Protein AF-A0A0K0E0H4-F1 (afdb_monomer)

Structure (mmCIF, N/CA/C/O backbone):
data_AF-A0A0K0E0H4-F1
#
_entry.id   AF-A0A0K0E0H4-F1
#
loop_
_atom_site.group_PDB
_atom_site.id
_atom_site.type_symbol
_atom_site.label_atom_id
_atom_site.label_alt_id
_atom_site.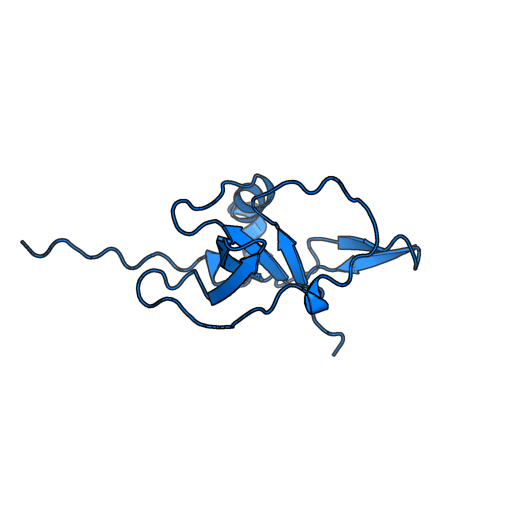label_comp_id
_atom_site.label_asym_id
_atom_site.label_entity_id
_atom_site.label_seq_id
_atom_site.pdbx_PDB_ins_code
_atom_site.Cartn_x
_atom_site.Cartn_y
_atom_site.Cartn_z
_atom_site.occupancy
_atom_site.B_iso_or_equiv
_atom_site.auth_seq_id
_atom_site.auth_comp_id
_atom_site.auth_asym_id
_atom_site.auth_atom_id
_atom_site.pdbx_PDB_model_num
ATOM 1 N N . MET A 1 1 ? -2.031 18.943 12.549 1.00 36.31 1 MET A N 1
ATOM 2 C CA . MET A 1 1 ? -2.284 17.655 11.877 1.00 36.31 1 MET A CA 1
ATOM 3 C C . MET A 1 1 ? -1.002 16.860 11.949 1.00 36.31 1 MET A C 1
ATOM 5 O O . MET A 1 1 ? -0.017 17.278 11.354 1.00 36.31 1 MET A O 1
ATOM 9 N N . THR A 1 2 ? -0.978 15.803 12.756 1.00 43.53 2 THR A N 1
ATOM 10 C CA . THR A 1 2 ? 0.102 14.811 12.737 1.00 43.53 2 THR A CA 1
ATOM 11 C C . THR A 1 2 ? 0.191 14.281 11.303 1.00 43.53 2 THR A C 1
ATOM 13 O O . THR A 1 2 ? -0.864 14.005 10.723 1.00 43.53 2 THR A O 1
ATOM 16 N N . PRO A 1 3 ? 1.378 14.233 10.674 1.00 51.69 3 PRO A N 1
ATOM 17 C CA . PRO A 1 3 ? 1.493 13.647 9.345 1.00 51.69 3 PRO A CA 1
ATOM 18 C C . PRO A 1 3 ? 0.907 12.228 9.390 1.00 51.69 3 PRO A C 1
ATOM 20 O O . PRO A 1 3 ? 1.115 11.540 10.388 1.00 51.69 3 PRO A O 1
ATOM 23 N N . PRO A 1 4 ? 0.133 11.806 8.378 1.00 56.19 4 PRO A N 1
ATOM 24 C CA . PRO A 1 4 ? -0.444 10.472 8.377 1.00 56.19 4 PRO A CA 1
ATOM 25 C C . PRO A 1 4 ? 0.678 9.439 8.496 1.00 56.19 4 PRO A C 1
ATOM 27 O O . PRO A 1 4 ? 1.655 9.496 7.745 1.00 56.19 4 PRO A O 1
ATOM 30 N N . ASP A 1 5 ? 0.542 8.512 9.442 1.00 78.12 5 ASP A N 1
ATOM 31 C CA . ASP A 1 5 ? 1.435 7.365 9.526 1.00 78.12 5 ASP A CA 1
ATOM 32 C C . ASP A 1 5 ? 1.092 6.428 8.372 1.00 78.12 5 ASP A C 1
ATOM 34 O O . ASP A 1 5 ? 0.075 5.725 8.366 1.00 78.12 5 ASP A O 1
ATOM 38 N N . VAL A 1 6 ? 1.924 6.515 7.337 1.00 86.88 6 VAL A N 1
ATOM 39 C CA . VAL A 1 6 ? 1.822 5.708 6.128 1.00 86.88 6 VAL A CA 1
ATOM 40 C C . VAL A 1 6 ? 2.654 4.449 6.316 1.00 86.88 6 VAL A C 1
ATOM 42 O O . VAL A 1 6 ? 3.862 4.514 6.553 1.00 86.88 6 VAL A O 1
ATOM 45 N N . TYR A 1 7 ? 2.015 3.295 6.173 1.00 89.50 7 TYR A N 1
ATOM 46 C CA . TYR A 1 7 ? 2.674 2.001 6.205 1.00 89.50 7 TYR A CA 1
ATOM 47 C C . TYR A 1 7 ? 2.972 1.509 4.789 1.00 89.50 7 TYR A C 1
ATOM 49 O O . TYR A 1 7 ? 2.113 1.548 3.911 1.00 89.50 7 TYR A O 1
ATOM 57 N N . HIS A 1 8 ? 4.193 1.036 4.549 1.00 90.25 8 HIS A N 1
ATOM 58 C CA . HIS A 1 8 ? 4.639 0.592 3.228 1.00 90.25 8 HIS A CA 1
ATOM 59 C C . HIS A 1 8 ? 4.836 -0.921 3.225 1.00 90.25 8 HIS A C 1
ATOM 61 O O . HIS A 1 8 ? 5.677 -1.445 3.952 1.00 90.25 8 HIS A O 1
ATOM 67 N N . VAL A 1 9 ? 4.091 -1.614 2.367 1.00 91.75 9 VAL A N 1
ATOM 68 C CA . VAL A 1 9 ? 4.193 -3.061 2.167 1.00 91.75 9 VAL A CA 1
ATOM 69 C C . VAL A 1 9 ? 4.942 -3.312 0.865 1.00 91.75 9 VAL A C 1
ATOM 71 O O . VAL A 1 9 ? 4.422 -3.041 -0.217 1.00 91.75 9 VAL A O 1
ATOM 74 N N . PHE A 1 10 ? 6.185 -3.783 0.966 1.00 90.75 10 PHE A N 1
ATOM 75 C CA . PHE A 1 10 ? 7.052 -4.039 -0.186 1.00 90.75 10 PHE A CA 1
ATOM 76 C C . PHE A 1 10 ? 6.927 -5.485 -0.694 1.00 90.75 10 PHE A C 1
ATOM 78 O O . PHE A 1 10 ? 6.761 -6.397 0.114 1.00 90.75 10 PHE A O 1
ATOM 85 N N . PRO A 1 11 ? 7.093 -5.736 -2.008 1.00 90.50 11 PRO A N 1
ATOM 86 C CA . PRO A 1 11 ? 6.973 -7.072 -2.597 1.00 90.50 11 PRO A CA 1
ATOM 87 C C . PRO A 1 11 ? 8.258 -7.907 -2.448 1.00 90.50 11 PRO A C 1
ATOM 89 O O . PRO A 1 11 ? 8.531 -8.803 -3.243 1.00 90.50 11 PRO A O 1
ATOM 92 N N . PHE A 1 12 ? 9.102 -7.576 -1.472 1.00 87.69 12 PHE A N 1
ATOM 93 C CA . PHE A 1 12 ? 10.379 -8.231 -1.223 1.00 87.69 12 PHE A CA 1
ATOM 94 C C . PHE A 1 12 ? 10.685 -8.250 0.269 1.00 87.69 12 PHE A C 1
ATOM 96 O O . PHE A 1 12 ? 10.279 -7.367 1.024 1.00 87.69 12 PHE A O 1
ATOM 103 N N . LYS A 1 13 ? 11.464 -9.249 0.679 1.00 87.06 13 LYS A N 1
ATOM 104 C CA . LYS A 1 13 ? 12.005 -9.337 2.030 1.00 87.06 13 LYS A CA 1
ATOM 105 C C . LYS A 1 13 ? 13.336 -8.592 2.101 1.00 87.06 13 LYS A C 1
ATOM 107 O O . LYS A 1 13 ? 14.158 -8.690 1.191 1.00 87.06 13 LYS A O 1
ATOM 112 N N . VAL A 1 14 ? 13.537 -7.859 3.187 1.00 83.75 14 VAL A N 1
ATOM 113 C CA . VAL A 1 14 ? 14.829 -7.283 3.565 1.00 83.75 14 VAL A CA 1
ATOM 114 C C . VAL A 1 14 ? 15.361 -8.028 4.783 1.00 83.75 14 VAL A C 1
ATOM 116 O O . VAL A 1 14 ? 14.592 -8.375 5.674 1.00 83.75 14 VAL A O 1
ATOM 119 N N . ASP A 1 15 ? 16.667 -8.286 4.807 1.00 86.25 15 ASP A N 1
ATOM 120 C CA . ASP A 1 15 ? 17.309 -9.011 5.914 1.00 86.25 15 ASP A CA 1
ATOM 121 C C . ASP A 1 15 ? 17.558 -8.118 7.137 1.00 86.25 15 ASP A C 1
ATOM 123 O O . ASP A 1 15 ? 17.732 -8.609 8.248 1.00 86.25 15 ASP A O 1
ATOM 127 N N . TYR A 1 16 ? 17.583 -6.800 6.935 1.00 85.31 16 TYR A N 1
ATOM 128 C CA . TYR A 1 16 ? 17.803 -5.827 7.997 1.00 85.31 16 TYR A CA 1
ATOM 129 C C . TYR A 1 16 ? 16.494 -5.493 8.721 1.00 85.31 16 TYR A C 1
ATOM 131 O O . TYR A 1 16 ? 15.544 -5.015 8.099 1.00 85.31 16 TYR A O 1
ATOM 139 N N . GLU A 1 17 ? 16.483 -5.681 10.041 1.00 83.38 17 GLU A N 1
ATOM 140 C CA . GLU A 1 17 ? 15.436 -5.202 10.943 1.00 83.38 17 GLU A CA 1
ATOM 141 C C . GLU A 1 17 ? 16.008 -4.082 11.821 1.00 83.38 17 GLU A C 1
ATOM 143 O O . GLU A 1 17 ? 16.900 -4.306 12.637 1.00 83.38 17 GLU A O 1
ATOM 148 N N . GLY A 1 18 ? 15.503 -2.862 11.652 1.00 80.81 18 GLY A N 1
ATOM 149 C CA . GLY A 1 18 ? 15.925 -1.714 12.445 1.00 80.81 18 GLY A CA 1
ATOM 150 C C . GLY A 1 18 ? 15.483 -0.386 11.834 1.00 80.81 18 GLY A C 1
ATOM 151 O O . GLY A 1 18 ? 14.873 -0.371 10.758 1.00 80.81 18 GLY A O 1
ATOM 152 N N . PRO A 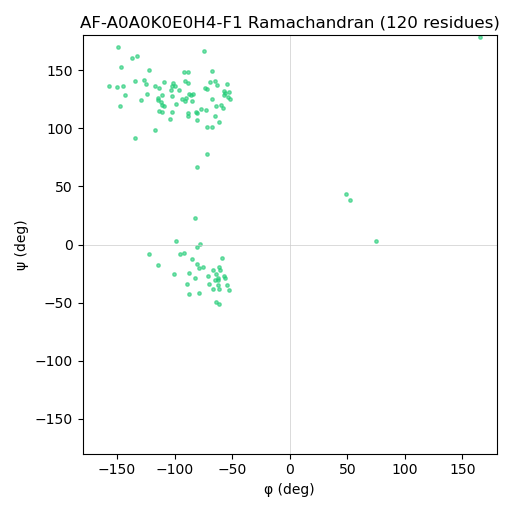1 19 ? 15.796 0.741 12.495 1.00 79.06 19 PRO A N 1
ATOM 153 C CA . PRO A 1 19 ? 15.551 2.064 11.944 1.00 79.06 19 PRO A CA 1
ATOM 154 C C . PRO A 1 19 ? 16.251 2.216 10.593 1.00 79.06 19 PRO A C 1
ATOM 156 O O . PRO A 1 19 ? 17.425 1.870 10.436 1.00 79.06 19 PRO A O 1
ATOM 159 N N . CYS A 1 20 ? 15.511 2.720 9.612 1.00 76.94 20 CYS A N 1
ATOM 160 C CA . CYS A 1 20 ? 16.000 2.997 8.272 1.00 76.94 20 CYS A CA 1
ATOM 161 C C . CYS A 1 20 ? 15.332 4.275 7.774 1.00 76.94 20 CYS A C 1
ATOM 163 O O . CYS A 1 20 ? 14.103 4.388 7.795 1.00 76.94 20 CYS A O 1
ATOM 165 N N . SER A 1 21 ? 16.134 5.224 7.292 1.00 75.38 21 SER A N 1
ATOM 166 C CA . SER A 1 21 ? 15.620 6.433 6.652 1.00 75.38 21 SER A CA 1
ATOM 167 C C . SER A 1 21 ? 15.235 6.132 5.206 1.00 75.38 21 SER A C 1
ATOM 169 O O . SER A 1 21 ? 15.858 6.582 4.252 1.00 75.38 21 SER A O 1
ATOM 171 N N . TRP A 1 22 ? 14.209 5.301 5.025 1.00 73.69 22 TRP A N 1
ATOM 172 C CA . TRP A 1 22 ? 13.765 4.863 3.702 1.00 73.69 22 TRP A CA 1
ATOM 173 C C . TRP A 1 22 ? 13.418 6.046 2.787 1.00 73.69 22 TRP A C 1
ATOM 175 O O . TRP A 1 22 ? 13.612 5.949 1.580 1.00 73.69 22 TRP A O 1
ATOM 185 N N . ARG A 1 23 ? 12.985 7.178 3.357 1.00 73.19 23 ARG A N 1
ATOM 186 C CA . ARG A 1 23 ? 12.692 8.426 2.634 1.00 73.19 23 ARG A CA 1
ATOM 187 C C . ARG A 1 23 ? 13.913 9.026 1.936 1.00 73.19 23 ARG A C 1
ATOM 189 O O . ARG A 1 23 ? 13.744 9.640 0.889 1.00 73.19 23 ARG A O 1
ATOM 196 N N . ASP A 1 24 ? 15.116 8.804 2.461 1.00 75.50 24 ASP A N 1
ATOM 197 C CA . ASP A 1 24 ? 16.351 9.302 1.843 1.00 75.50 24 ASP A CA 1
ATOM 198 C C . ASP A 1 24 ? 16.743 8.483 0.603 1.00 75.50 24 ASP A C 1
ATOM 200 O O . ASP A 1 24 ? 17.500 8.950 -0.245 1.00 75.50 24 ASP A O 1
ATOM 204 N N . PHE A 1 25 ? 16.213 7.262 0.477 1.00 72.56 25 PHE A N 1
ATOM 205 C CA . PHE A 1 25 ? 16.580 6.313 -0.578 1.00 72.56 25 PHE A CA 1
ATOM 206 C C . PHE A 1 25 ? 15.441 5.992 -1.552 1.00 72.56 25 PHE A C 1
ATOM 208 O O . PHE A 1 25 ? 15.692 5.470 -2.638 1.00 72.56 25 PHE A O 1
ATOM 215 N N . LEU A 1 26 ? 14.193 6.281 -1.181 1.00 82.38 26 LEU A N 1
ATOM 216 C CA . LEU A 1 26 ? 12.999 6.035 -1.984 1.00 82.38 26 LEU A CA 1
ATOM 217 C C . LEU A 1 26 ? 12.320 7.359 -2.310 1.00 82.38 26 LEU A C 1
ATOM 219 O O . LEU A 1 26 ? 11.533 7.891 -1.527 1.00 82.38 26 LEU A O 1
ATOM 223 N N . GLN A 1 27 ? 12.584 7.862 -3.512 1.00 87.44 27 GLN A N 1
ATOM 224 C CA . GLN A 1 27 ? 11.815 8.965 -4.066 1.00 87.44 27 GLN A CA 1
ATOM 225 C C . GLN A 1 27 ? 10.475 8.426 -4.575 1.00 87.44 27 GLN A C 1
ATOM 227 O O . GLN A 1 27 ? 10.436 7.579 -5.473 1.00 87.44 27 GLN A O 1
ATOM 232 N N . ILE A 1 28 ? 9.380 8.884 -3.973 1.00 90.50 28 ILE A N 1
ATOM 233 C CA . ILE A 1 28 ? 8.021 8.512 -4.371 1.00 90.50 28 ILE A CA 1
ATOM 234 C C . ILE A 1 28 ? 7.449 9.626 -5.244 1.00 90.50 28 ILE A C 1
ATOM 236 O O . ILE A 1 28 ? 7.333 10.768 -4.807 1.00 90.50 28 ILE A O 1
ATOM 240 N N . GLU A 1 29 ? 7.079 9.284 -6.473 1.00 92.44 29 GLU A N 1
ATOM 241 C CA . GLU A 1 29 ? 6.338 10.153 -7.384 1.00 92.44 29 GLU A CA 1
ATOM 242 C C . GLU A 1 29 ? 4.838 9.864 -7.251 1.00 92.44 29 GLU A C 1
ATOM 244 O O . GLU A 1 29 ? 4.397 8.721 -7.408 1.00 92.44 29 GLU A O 1
ATOM 249 N N . GLU A 1 30 ? 4.040 10.898 -6.983 1.00 92.00 30 GLU A N 1
ATOM 250 C CA . GLU A 1 30 ? 2.580 10.800 -6.978 1.00 92.00 30 GLU A CA 1
ATOM 251 C C . GLU A 1 30 ? 2.025 11.071 -8.375 1.00 92.00 30 GLU A C 1
ATOM 253 O O . GLU A 1 30 ? 2.067 12.189 -8.890 1.00 92.00 30 GLU A O 1
ATOM 258 N N . LYS A 1 31 ? 1.499 10.024 -9.008 1.00 92.12 31 LYS A N 1
ATOM 259 C CA . LYS A 1 31 ? 0.967 10.089 -10.366 1.00 92.12 31 LYS A CA 1
ATOM 260 C C . LYS A 1 31 ? -0.035 8.973 -10.579 1.00 92.12 31 LYS A C 1
ATOM 262 O O . LYS A 1 31 ? 0.214 7.827 -10.227 1.00 92.12 31 LYS A O 1
ATOM 267 N N . VAL A 1 32 ? -1.164 9.286 -11.204 1.00 91.38 32 VAL A N 1
ATOM 268 C CA . VAL A 1 32 ? -2.173 8.275 -11.545 1.00 91.38 32 VAL A CA 1
ATOM 269 C C . VAL A 1 32 ? -1.817 7.631 -12.885 1.00 91.38 32 VAL A C 1
ATOM 271 O O . VAL A 1 32 ? -1.585 8.336 -13.871 1.00 91.38 32 VAL A O 1
ATOM 274 N N . SER A 1 33 ? -1.766 6.297 -12.947 1.00 89.38 33 SER A N 1
ATOM 275 C CA . SER A 1 33 ? -1.581 5.601 -14.227 1.00 89.38 33 SER A CA 1
ATOM 276 C C . SER A 1 33 ? -2.772 5.829 -15.153 1.00 89.38 33 SER A C 1
ATOM 278 O O . SER A 1 33 ? -3.930 5.781 -14.740 1.00 89.38 33 SER A O 1
ATOM 280 N N . LYS A 1 34 ? -2.491 6.001 -16.447 1.00 86.06 34 LYS A N 1
ATOM 281 C CA . LYS A 1 34 ? -3.532 6.080 -17.482 1.00 86.06 34 LYS A CA 1
ATOM 282 C C . LYS A 1 34 ? -4.222 4.732 -17.716 1.00 86.06 34 LYS A C 1
ATOM 284 O O . LYS A 1 34 ? -5.411 4.708 -18.019 1.00 86.06 34 LYS A O 1
ATOM 289 N N . ASN A 1 35 ? -3.476 3.634 -17.582 1.00 85.12 35 ASN A N 1
ATOM 290 C CA . ASN A 1 35 ? -3.955 2.284 -17.894 1.00 85.12 35 ASN A CA 1
ATOM 291 C C . ASN A 1 35 ? -4.609 1.608 -16.683 1.00 85.12 35 ASN A C 1
ATOM 293 O O . ASN A 1 35 ? -5.560 0.846 -16.837 1.00 85.12 35 ASN A O 1
ATOM 297 N N . ASP A 1 36 ? -4.107 1.896 -15.483 1.00 88.38 36 ASP A N 1
ATOM 298 C CA . ASP A 1 36 ? -4.605 1.324 -14.235 1.00 88.38 36 ASP A CA 1
ATOM 299 C C . ASP A 1 36 ? -4.761 2.418 -13.163 1.00 88.38 36 ASP A C 1
ATOM 301 O O . ASP A 1 36 ? -3.816 2.706 -12.428 1.00 88.38 36 ASP A O 1
ATOM 305 N N . PRO A 1 37 ? -5.948 3.041 -13.057 1.00 90.31 37 PRO A N 1
ATOM 306 C CA . PRO A 1 37 ? -6.200 4.129 -12.112 1.00 90.31 37 PRO A CA 1
ATOM 307 C C . PRO A 1 37 ? -5.981 3.778 -10.633 1.00 90.31 37 PRO A C 1
ATOM 309 O O . PRO A 1 37 ? -5.979 4.692 -9.805 1.00 90.31 37 PRO A O 1
ATOM 312 N N . SER A 1 38 ? -5.819 2.492 -10.293 1.00 91.38 38 SER A N 1
ATOM 313 C CA . SER A 1 38 ? -5.445 2.075 -8.939 1.00 91.38 38 SER A CA 1
ATOM 314 C C . SER A 1 38 ? -4.006 2.422 -8.578 1.00 91.38 38 SER A C 1
ATOM 316 O O . SER A 1 38 ? -3.698 2.663 -7.411 1.00 91.38 38 SER A O 1
ATOM 318 N N . ILE A 1 39 ? -3.128 2.511 -9.577 1.00 92.50 39 ILE A N 1
ATOM 319 C CA . ILE A 1 39 ? -1.736 2.900 -9.390 1.00 92.50 39 ILE A CA 1
ATOM 320 C C . ILE A 1 39 ? -1.677 4.419 -9.287 1.00 92.50 39 ILE A C 1
ATOM 322 O O . ILE A 1 39 ? -1.939 5.133 -10.261 1.00 92.50 39 ILE A O 1
ATOM 326 N N . THR A 1 40 ? -1.312 4.906 -8.104 1.00 93.69 40 THR A N 1
ATOM 327 C CA . THR A 1 40 ? -1.239 6.345 -7.798 1.00 93.69 40 THR A CA 1
ATOM 328 C C . THR A 1 40 ? 0.138 6.799 -7.334 1.00 93.69 40 THR A C 1
ATOM 330 O O . THR A 1 40 ? 0.377 8.000 -7.204 1.00 93.69 40 THR A O 1
ATOM 333 N N . LYS A 1 41 ? 1.049 5.854 -7.092 1.00 94.56 41 LYS A N 1
ATOM 334 C CA . LYS A 1 41 ? 2.406 6.116 -6.620 1.00 94.56 41 LYS A CA 1
ATOM 335 C C . LYS A 1 41 ? 3.408 5.288 -7.418 1.00 94.56 41 LYS A C 1
ATOM 337 O O . LYS A 1 41 ? 3.153 4.121 -7.713 1.00 94.56 41 LYS A O 1
ATOM 342 N N . TYR A 1 42 ? 4.550 5.882 -7.732 1.00 94.25 42 TYR A N 1
ATOM 343 C CA . TYR A 1 42 ? 5.673 5.220 -8.387 1.00 94.25 42 TYR A CA 1
ATOM 344 C C . TYR A 1 42 ? 6.928 5.433 -7.562 1.00 94.25 42 TYR A C 1
ATOM 346 O O . TYR A 1 42 ? 7.149 6.508 -7.012 1.00 94.25 42 TYR A O 1
ATOM 354 N N . THR A 1 43 ? 7.769 4.415 -7.483 1.00 93.06 43 THR A N 1
ATOM 355 C CA . THR A 1 43 ? 9.120 4.573 -6.949 1.00 93.06 43 THR A CA 1
ATOM 356 C C . THR A 1 43 ? 10.060 3.586 -7.625 1.00 93.06 43 THR A C 1
ATOM 358 O O . THR A 1 43 ? 9.627 2.706 -8.369 1.00 93.06 43 THR A O 1
ATOM 361 N N . THR A 1 44 ? 11.358 3.745 -7.396 1.00 90.75 44 THR A N 1
ATOM 362 C CA . THR A 1 44 ? 12.376 2.811 -7.872 1.00 90.75 44 THR A CA 1
ATOM 363 C C . THR A 1 44 ? 13.188 2.328 -6.686 1.00 90.75 44 THR A C 1
ATOM 365 O O . THR A 1 44 ? 13.703 3.130 -5.914 1.00 90.75 44 THR A O 1
ATOM 368 N N . PHE A 1 45 ? 13.342 1.012 -6.563 1.00 87.31 45 PHE A N 1
ATOM 369 C CA . PHE A 1 45 ? 14.197 0.403 -5.551 1.00 87.31 45 PHE A CA 1
ATOM 370 C C . PHE A 1 45 ? 15.134 -0.603 -6.208 1.00 87.31 45 PHE A C 1
ATOM 372 O O . PHE A 1 45 ? 14.686 -1.513 -6.904 1.00 87.31 45 PHE A O 1
ATOM 379 N N . ARG A 1 46 ? 16.449 -0.430 -6.008 1.00 85.69 46 ARG A N 1
ATOM 380 C CA . ARG A 1 46 ? 17.497 -1.286 -6.603 1.00 85.69 46 ARG A CA 1
ATOM 381 C C . ARG A 1 46 ? 17.316 -1.503 -8.118 1.00 85.69 46 ARG A C 1
ATOM 383 O O . ARG A 1 46 ? 17.421 -2.621 -8.611 1.00 85.69 46 ARG A O 1
ATOM 390 N N . GLY A 1 47 ? 16.997 -0.429 -8.845 1.00 87.12 47 GLY A N 1
ATOM 391 C CA . GLY A 1 47 ? 16.808 -0.449 -10.302 1.00 87.12 47 GLY A CA 1
ATOM 392 C C . GLY A 1 47 ? 15.494 -1.072 -10.789 1.00 87.12 47 GLY A C 1
ATOM 393 O O . GLY A 1 47 ? 15.286 -1.155 -11.995 1.00 87.12 47 GLY A O 1
ATOM 394 N N . LYS A 1 48 ? 14.598 -1.494 -9.887 1.00 89.31 48 LYS A N 1
ATOM 395 C CA . LYS A 1 48 ? 13.268 -2.007 -10.238 1.00 89.31 48 LYS A CA 1
ATOM 396 C C . LYS A 1 48 ? 12.196 -0.961 -9.962 1.00 89.31 48 LYS A C 1
ATOM 398 O O . LYS A 1 48 ? 12.166 -0.381 -8.876 1.00 89.31 48 LYS A O 1
ATOM 403 N N . ILE A 1 49 ? 11.307 -0.763 -10.931 1.00 91.56 49 ILE A N 1
ATOM 404 C CA . ILE A 1 49 ? 10.126 0.089 -10.776 1.00 91.56 49 ILE A CA 1
ATOM 405 C C . ILE A 1 49 ? 9.127 -0.618 -9.860 1.00 91.56 49 ILE A C 1
ATOM 407 O O . ILE A 1 49 ? 8.841 -1.805 -10.036 1.00 91.56 49 ILE A O 1
ATOM 411 N N . LEU A 1 50 ? 8.591 0.132 -8.903 1.00 93.31 50 LEU A N 1
ATOM 412 C CA . LEU A 1 50 ? 7.522 -0.289 -8.014 1.00 93.31 50 LEU A CA 1
ATOM 413 C C . LEU A 1 50 ? 6.287 0.579 -8.241 1.00 93.31 50 LEU A C 1
ATOM 415 O O . LEU A 1 50 ? 6.370 1.805 -8.350 1.00 93.31 50 LEU A O 1
ATOM 419 N N . LEU A 1 51 ? 5.139 -0.085 -8.280 1.00 94.25 51 LEU A N 1
ATOM 420 C CA . LEU A 1 51 ? 3.822 0.496 -8.491 1.00 94.25 51 LEU A CA 1
ATOM 421 C C . LEU A 1 51 ? 3.038 0.422 -7.184 1.00 94.25 51 LEU A C 1
ATOM 423 O O . LEU A 1 51 ? 2.821 -0.669 -6.652 1.00 94.25 51 LEU A O 1
ATOM 427 N N . GLY A 1 52 ? 2.648 1.580 -6.662 1.00 94.56 52 GLY A N 1
ATOM 428 C CA . GLY A 1 52 ? 1.997 1.723 -5.367 1.00 94.56 52 GLY A CA 1
ATOM 429 C C . GLY A 1 52 ? 0.491 1.924 -5.493 1.00 94.56 52 GLY A C 1
ATOM 430 O O . GLY A 1 52 ? 0.025 2.835 -6.190 1.00 94.56 52 GLY A O 1
ATOM 431 N N . ARG A 1 53 ? -0.258 1.095 -4.761 1.00 94.38 53 ARG A N 1
ATOM 432 C CA . ARG A 1 53 ? -1.704 1.216 -4.551 1.00 94.38 53 ARG A CA 1
ATOM 433 C C . ARG A 1 53 ? -1.965 1.576 -3.096 1.00 94.38 53 ARG A C 1
ATOM 435 O O . ARG A 1 53 ? -1.543 0.875 -2.183 1.00 94.38 53 ARG A O 1
ATOM 442 N N . SER A 1 54 ? -2.642 2.693 -2.897 1.00 94.44 54 SER A N 1
ATOM 443 C CA . SER A 1 54 ? -3.028 3.232 -1.595 1.00 94.44 54 SER A CA 1
ATOM 444 C C . SER A 1 54 ? -4.372 2.665 -1.134 1.00 94.44 54 SER A C 1
ATOM 446 O O . SER A 1 54 ? -5.351 2.713 -1.893 1.00 94.44 54 SER A O 1
ATOM 448 N N . LEU A 1 55 ? -4.392 2.171 0.104 1.00 93.62 55 LEU A N 1
ATOM 449 C CA . LEU A 1 55 ? -5.557 1.834 0.917 1.00 93.62 55 LEU A CA 1
ATOM 450 C C . LEU A 1 55 ? -5.589 2.807 2.099 1.00 93.62 55 LEU A C 1
ATOM 452 O O . LEU A 1 55 ? -4.677 2.811 2.921 1.00 93.62 55 LEU A O 1
ATOM 456 N N . LYS A 1 56 ? -6.614 3.650 2.167 1.00 93.00 56 LYS A N 1
ATOM 457 C CA . LYS A 1 56 ? -6.811 4.629 3.236 1.00 93.00 56 LYS A CA 1
ATOM 458 C C . LYS A 1 56 ? -7.845 4.110 4.222 1.00 93.00 56 LYS A C 1
ATOM 460 O O . LYS A 1 56 ? -8.859 3.545 3.813 1.00 93.00 56 LYS A O 1
ATOM 465 N N . LEU A 1 57 ? -7.576 4.318 5.502 1.00 90.94 57 LEU A N 1
ATOM 466 C CA . LEU A 1 57 ? -8.449 3.912 6.594 1.00 90.94 57 LEU A CA 1
ATOM 467 C C . LEU A 1 57 ? -9.258 5.121 7.081 1.00 90.94 57 LEU A C 1
ATOM 469 O O . LEU A 1 57 ? -8.727 6.227 7.184 1.00 90.94 57 LEU A O 1
ATOM 473 N N . THR A 1 58 ? -10.552 4.921 7.326 1.00 85.88 58 THR A N 1
ATOM 474 C CA . THR A 1 58 ? -11.475 5.951 7.847 1.00 85.88 58 THR A CA 1
ATOM 475 C C . THR A 1 58 ? -11.490 6.002 9.369 1.00 85.88 58 THR A C 1
ATOM 477 O O . THR A 1 58 ? -11.791 7.045 9.946 1.00 85.88 58 THR A O 1
ATOM 480 N N . GLU A 1 59 ? -11.137 4.891 10.010 1.00 78.81 59 GLU A N 1
ATOM 481 C CA . GLU A 1 59 ? -11.065 4.732 11.458 1.00 78.81 59 GLU A CA 1
ATOM 482 C C . GLU A 1 59 ? -9.745 4.062 11.859 1.00 78.81 59 GLU A C 1
ATOM 484 O O . G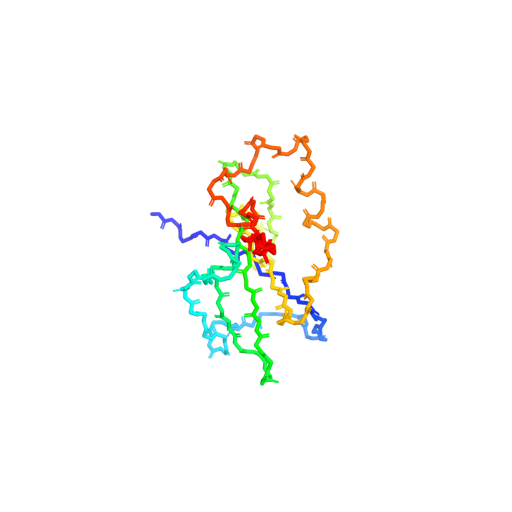LU A 1 59 ? -9.072 3.420 11.045 1.00 78.81 59 GLU A O 1
ATOM 489 N N . GLU A 1 60 ? -9.377 4.190 13.134 1.00 80.50 60 GLU A N 1
ATOM 490 C CA . GLU A 1 60 ? -8.166 3.591 13.700 1.00 80.50 60 GLU A CA 1
ATOM 491 C C . GLU A 1 60 ? -8.314 2.061 13.836 1.00 80.50 60 GLU A C 1
ATOM 493 O O . GLU A 1 60 ? -8.579 1.528 14.913 1.00 80.50 60 GLU A O 1
ATOM 498 N N . LEU A 1 61 ? -8.163 1.341 12.722 1.00 81.44 61 LEU A N 1
ATOM 499 C CA . LEU A 1 61 ? -8.260 -0.123 12.677 1.00 81.44 61 LEU A CA 1
ATOM 500 C C . LEU A 1 61 ? -6.919 -0.807 12.979 1.00 81.44 61 LEU A C 1
ATOM 502 O O . LEU A 1 61 ? -6.864 -1.816 13.684 1.00 81.44 61 LEU A O 1
ATOM 506 N N . ILE A 1 62 ? -5.829 -0.279 12.418 1.00 84.56 62 ILE A N 1
ATOM 507 C CA . ILE A 1 62 ? -4.493 -0.879 12.495 1.00 84.56 62 ILE A CA 1
ATOM 508 C C . ILE A 1 62 ? -3.583 0.025 13.313 1.00 84.56 62 ILE A C 1
ATOM 510 O O . ILE A 1 62 ? -3.527 1.229 13.087 1.00 84.56 62 ILE A O 1
ATOM 514 N N . PHE A 1 63 ? -2.818 -0.580 14.221 1.00 84.69 63 PHE A N 1
ATOM 515 C CA . PHE A 1 63 ? -1.837 0.116 15.044 1.00 84.69 63 PHE A CA 1
ATOM 516 C C . PHE A 1 63 ? -0.461 -0.522 14.887 1.00 84.69 63 PHE A C 1
ATOM 518 O O . PHE A 1 63 ? -0.327 -1.746 14.929 1.00 84.69 63 PHE A O 1
ATOM 525 N N . ILE A 1 64 ? 0.572 0.307 14.782 1.00 81.50 64 ILE A N 1
ATOM 526 C CA . ILE A 1 64 ? 1.968 -0.128 14.830 1.00 81.50 64 ILE A CA 1
ATOM 527 C C . ILE A 1 64 ? 2.518 0.196 16.212 1.00 81.50 64 ILE A C 1
ATOM 529 O O . ILE A 1 64 ? 2.285 1.276 16.757 1.00 81.50 64 ILE A O 1
ATOM 533 N N . ASN A 1 65 ? 3.249 -0.753 16.791 1.00 78.94 65 ASN A N 1
ATOM 534 C CA . ASN A 1 65 ? 3.958 -0.516 18.037 1.00 78.94 65 ASN A CA 1
ATOM 535 C C . ASN A 1 65 ? 5.279 0.206 17.749 1.00 78.94 65 ASN A C 1
ATOM 537 O O . ASN A 1 65 ? 6.179 -0.372 17.134 1.00 78.94 65 ASN A O 1
ATOM 541 N N . ASN A 1 66 ? 5.404 1.448 18.208 1.00 74.38 66 ASN A N 1
ATOM 542 C CA . ASN A 1 66 ? 6.671 2.157 18.179 1.00 74.38 66 ASN A CA 1
ATOM 543 C C . ASN A 1 66 ? 7.525 1.693 19.369 1.00 74.38 66 ASN A C 1
ATOM 545 O O . ASN A 1 66 ? 7.252 2.038 20.519 1.00 74.38 66 ASN A O 1
ATOM 549 N N . LYS A 1 67 ? 8.567 0.901 19.082 1.00 72.75 67 LYS A N 1
ATOM 550 C CA . LYS A 1 67 ? 9.477 0.352 20.101 1.00 72.75 67 LYS A CA 1
ATOM 551 C C . LYS A 1 67 ? 10.263 1.443 20.849 1.00 72.75 67 LYS A C 1
ATOM 553 O O . LYS A 1 67 ? 10.658 1.201 21.982 1.00 72.75 67 LYS A O 1
ATOM 558 N N . GLU A 1 68 ? 10.484 2.613 20.247 1.00 73.19 68 GLU A N 1
ATOM 559 C CA . GLU A 1 68 ? 11.269 3.701 20.853 1.00 73.19 68 GLU A CA 1
ATOM 560 C C . GLU A 1 68 ? 10.455 4.492 21.882 1.00 73.19 68 GLU A C 1
ATOM 562 O O . GLU A 1 68 ? 10.951 4.806 22.961 1.00 73.19 68 GLU A O 1
ATOM 567 N N . SER A 1 69 ? 9.190 4.783 21.574 1.00 73.44 69 SER A N 1
ATOM 568 C CA . SER A 1 69 ? 8.288 5.528 22.462 1.00 73.44 69 SER A CA 1
ATOM 569 C C . SER A 1 69 ? 7.396 4.633 23.325 1.00 73.44 69 SER A C 1
ATOM 571 O O . SER A 1 69 ? 6.708 5.139 24.209 1.00 73.44 69 SER A O 1
ATOM 573 N N . ASN A 1 70 ? 7.393 3.317 23.083 1.00 77.56 70 ASN A N 1
ATOM 574 C CA . ASN A 1 70 ? 6.491 2.340 23.698 1.00 77.56 70 ASN A CA 1
ATOM 575 C C . ASN A 1 70 ? 5.005 2.737 23.571 1.00 77.56 70 ASN A C 1
ATOM 577 O O . ASN A 1 70 ? 4.209 2.572 24.498 1.00 77.56 70 ASN A O 1
ATOM 581 N N . THR A 1 71 ? 4.634 3.299 22.418 1.00 79.81 71 THR A N 1
ATOM 582 C CA . THR A 1 71 ? 3.269 3.747 22.120 1.00 79.81 71 THR A CA 1
ATOM 583 C C . THR A 1 71 ? 2.721 3.064 20.874 1.00 79.81 71 THR A C 1
ATOM 585 O O . THR A 1 71 ? 3.451 2.717 19.945 1.00 79.81 71 THR A O 1
ATOM 588 N N . LYS A 1 72 ? 1.397 2.889 20.847 1.00 80.25 72 LYS A N 1
ATOM 589 C CA . LYS A 1 72 ? 0.673 2.465 19.648 1.00 80.25 72 LYS A CA 1
ATOM 590 C C . LYS A 1 72 ? 0.388 3.685 18.782 1.00 80.25 72 LYS A C 1
ATOM 592 O O . LYS A 1 72 ? -0.138 4.674 19.285 1.00 80.25 72 LYS A O 1
ATOM 597 N N . MET A 1 73 ? 0.728 3.598 17.503 1.00 81.25 73 MET A N 1
ATOM 598 C CA . MET A 1 73 ? 0.469 4.641 16.513 1.00 81.25 73 MET A CA 1
ATOM 599 C C . MET A 1 73 ? -0.535 4.108 15.485 1.00 81.25 73 MET A C 1
ATOM 601 O O . MET A 1 73 ? -0.291 3.024 14.941 1.00 81.25 73 MET A O 1
ATOM 605 N N . PRO A 1 74 ? -1.672 4.790 15.259 1.00 86.06 74 PRO A N 1
ATOM 606 C CA . PRO A 1 74 ? -2.658 4.353 14.281 1.00 86.06 74 PRO A CA 1
ATOM 607 C C . PRO A 1 74 ? -2.110 4.518 12.863 1.00 86.06 74 PRO A C 1
ATOM 609 O O . PRO A 1 74 ? -1.459 5.508 12.543 1.00 86.06 74 PRO A O 1
ATOM 612 N N . VAL A 1 75 ? -2.387 3.545 12.003 1.00 88.88 75 VAL A N 1
ATOM 613 C CA . VAL A 1 75 ? -2.068 3.606 10.577 1.00 88.88 75 VAL A CA 1
ATOM 614 C C . VAL A 1 75 ? -3.249 4.227 9.856 1.00 88.88 75 VAL A C 1
ATOM 616 O O . VAL A 1 75 ? -4.363 3.727 9.962 1.00 88.88 75 VAL A O 1
ATOM 619 N N . ASN A 1 76 ? -2.997 5.283 9.087 1.00 89.81 76 ASN A N 1
ATOM 620 C CA . ASN A 1 76 ? -4.047 5.970 8.326 1.00 89.81 76 ASN A CA 1
ATOM 621 C C . ASN A 1 76 ? -4.054 5.557 6.850 1.00 89.81 76 ASN A C 1
ATOM 623 O O . ASN A 1 76 ? -5.074 5.645 6.167 1.00 89.81 76 ASN A O 1
ATOM 627 N N . GLU A 1 77 ? -2.906 5.118 6.336 1.00 91.88 77 GLU A N 1
ATOM 628 C CA . GLU A 1 77 ? -2.754 4.694 4.950 1.00 91.88 77 GLU A CA 1
ATOM 629 C C . GLU A 1 77 ? -1.773 3.528 4.858 1.00 91.88 77 GLU A C 1
ATOM 631 O O . GLU A 1 77 ? -0.700 3.552 5.456 1.00 91.88 77 GLU A O 1
ATOM 636 N N . ILE A 1 78 ? -2.123 2.529 4.055 1.00 93.38 78 ILE A N 1
ATOM 637 C CA . ILE A 1 78 ? -1.234 1.442 3.663 1.00 93.38 78 ILE A CA 1
ATOM 638 C C . ILE A 1 78 ? -0.979 1.552 2.164 1.00 93.38 78 ILE A C 1
ATOM 640 O O . ILE A 1 78 ? -1.911 1.585 1.359 1.00 93.38 78 ILE A O 1
ATOM 644 N N . ILE A 1 79 ? 0.292 1.589 1.776 1.00 93.56 79 ILE A N 1
ATOM 645 C CA . ILE A 1 79 ? 0.712 1.526 0.379 1.00 93.56 79 ILE A CA 1
ATOM 646 C C . ILE A 1 79 ? 1.212 0.117 0.090 1.00 93.56 79 ILE A C 1
ATOM 648 O O . ILE A 1 79 ? 2.256 -0.301 0.593 1.00 93.56 79 ILE A O 1
ATOM 652 N N . PHE A 1 80 ? 0.484 -0.586 -0.769 1.00 94.44 80 PHE A N 1
ATOM 653 C CA . PHE A 1 80 ? 0.890 -1.875 -1.309 1.00 94.44 80 PHE A CA 1
ATOM 654 C C . PHE A 1 80 ? 1.709 -1.657 -2.577 1.00 94.44 80 PHE A C 1
ATOM 656 O O . PHE A 1 80 ? 1.196 -1.165 -3.587 1.00 94.44 80 PHE A O 1
ATOM 663 N N . TRP A 1 81 ? 2.991 -2.007 -2.512 1.00 93.88 81 TRP A N 1
ATOM 664 C CA . TRP A 1 81 ? 3.902 -1.956 -3.646 1.00 93.88 81 TRP A CA 1
ATOM 665 C C . TRP A 1 81 ? 3.902 -3.285 -4.394 1.00 93.88 81 TRP A C 1
ATOM 667 O O . TRP A 1 81 ? 3.904 -4.358 -3.799 1.00 93.88 81 TRP A O 1
ATOM 677 N N . SER A 1 82 ? 3.953 -3.197 -5.716 1.00 92.31 82 SER A N 1
ATOM 678 C CA . SER A 1 82 ? 4.038 -4.340 -6.625 1.00 92.31 82 SER A CA 1
ATOM 679 C C . SER A 1 82 ? 5.041 -4.058 -7.738 1.00 92.31 82 SER A C 1
ATOM 681 O O . SER A 1 82 ? 5.383 -2.898 -7.988 1.00 92.31 82 SER A O 1
ATOM 683 N N . TYR A 1 83 ? 5.534 -5.106 -8.393 1.00 90.62 83 TYR A N 1
ATOM 684 C CA . TYR A 1 83 ? 6.333 -4.944 -9.606 1.00 90.62 83 TYR A CA 1
ATOM 685 C C . TYR A 1 83 ? 5.441 -4.572 -10.798 1.00 90.62 83 TYR A C 1
ATOM 687 O O . TYR A 1 83 ? 4.218 -4.664 -10.730 1.00 90.62 83 TYR A O 1
ATOM 695 N N . PHE A 1 84 ? 6.052 -4.118 -11.896 1.00 82.31 84 PHE A N 1
ATOM 696 C CA . PHE A 1 84 ? 5.309 -3.742 -13.104 1.00 82.31 84 PHE A CA 1
ATOM 697 C C . PHE A 1 84 ? 4.545 -4.914 -13.732 1.00 82.31 84 PHE A C 1
ATOM 699 O O . PHE A 1 84 ? 3.445 -4.727 -14.250 1.00 82.31 84 PHE A O 1
ATOM 706 N N . ASP A 1 85 ? 5.131 -6.106 -13.656 1.00 72.88 85 ASP A N 1
ATOM 707 C CA . ASP A 1 85 ? 4.670 -7.278 -14.397 1.00 72.88 85 ASP A CA 1
ATOM 708 C C . ASP A 1 85 ? 3.504 -7.994 -13.700 1.00 72.88 85 ASP A C 1
ATOM 710 O O . ASP A 1 85 ? 2.660 -8.595 -14.361 1.00 72.88 85 ASP A O 1
ATOM 714 N N . GLU A 1 86 ? 3.432 -7.905 -12.370 1.00 72.56 86 GLU A N 1
ATOM 715 C CA . GLU A 1 86 ? 2.462 -8.639 -11.562 1.00 72.56 86 GLU A CA 1
ATOM 716 C C . GLU A 1 86 ? 2.092 -7.865 -10.295 1.00 72.56 86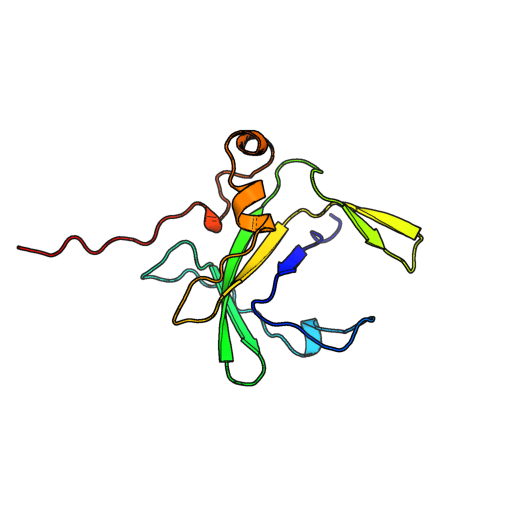 GLU A C 1
ATOM 718 O O . GLU A 1 86 ? 2.948 -7.329 -9.582 1.00 72.56 86 GLU A O 1
ATOM 723 N N . GLU A 1 87 ? 0.794 -7.833 -9.993 1.00 76.06 87 GLU A N 1
ATOM 724 C CA . GLU A 1 87 ? 0.327 -7.348 -8.706 1.00 76.06 87 GLU A CA 1
ATOM 725 C C . GLU A 1 87 ? 0.646 -8.378 -7.619 1.00 76.06 87 GLU A C 1
ATOM 727 O O . GLU A 1 87 ? 0.114 -9.485 -7.614 1.00 76.06 87 GLU A O 1
ATOM 732 N N . SER A 1 88 ? 1.506 -8.001 -6.676 1.00 76.62 88 SER A N 1
ATOM 733 C CA . SER A 1 88 ? 1.889 -8.869 -5.567 1.00 76.62 88 SER A CA 1
ATOM 734 C C . SER A 1 88 ? 0.692 -9.189 -4.672 1.00 76.62 88 SER A C 1
ATOM 736 O O . SER A 1 88 ? 0.098 -8.295 -4.063 1.00 76.62 88 SER A O 1
ATOM 738 N N . HIS A 1 89 ? 0.369 -10.477 -4.565 1.00 81.00 89 HIS A N 1
ATOM 739 C CA . HIS A 1 89 ? -0.556 -10.981 -3.558 1.00 81.00 89 HIS A CA 1
ATOM 740 C C . HIS A 1 89 ? 0.015 -10.730 -2.159 1.00 81.00 89 HIS A C 1
ATOM 742 O O . HIS A 1 89 ? 1.211 -10.923 -1.922 1.00 81.00 89 HIS A O 1
ATOM 748 N N . HIS A 1 90 ? -0.830 -10.280 -1.233 1.00 84.50 90 HIS A N 1
ATOM 749 C CA . HIS A 1 90 ? -0.406 -10.017 0.132 1.00 84.50 90 HIS A CA 1
ATOM 750 C C . HIS A 1 90 ? -1.561 -10.297 1.100 1.00 84.50 90 HIS A C 1
ATOM 752 O O . HIS A 1 90 ? -2.538 -9.554 1.058 1.00 84.50 90 HIS A O 1
ATOM 758 N N . PRO A 1 91 ? -1.427 -11.237 2.056 1.00 87.50 91 PRO A N 1
ATOM 759 C CA . PRO A 1 91 ? -2.530 -11.647 2.930 1.00 87.50 91 PRO A CA 1
ATOM 760 C C . PRO A 1 91 ? -3.235 -10.488 3.645 1.00 87.50 91 PRO A C 1
ATOM 762 O O . PRO A 1 91 ? -4.454 -10.460 3.727 1.00 87.50 91 PRO A O 1
ATOM 765 N N . LEU A 1 92 ? -2.477 -9.483 4.107 1.00 88.69 92 LEU A N 1
ATOM 766 C CA . LEU A 1 92 ? -3.059 -8.277 4.717 1.00 88.69 92 LEU A CA 1
ATOM 767 C C . LEU A 1 92 ? -3.960 -7.495 3.750 1.00 88.69 92 LEU A C 1
ATOM 769 O O . LEU A 1 92 ? -4.974 -6.953 4.169 1.00 88.69 92 LEU A O 1
ATOM 773 N N . LYS A 1 93 ? -3.582 -7.412 2.470 1.00 89.31 93 LYS A N 1
ATOM 774 C CA . LYS A 1 93 ? -4.397 -6.755 1.449 1.00 89.31 93 LYS A CA 1
ATOM 775 C C . LYS A 1 93 ? -5.710 -7.512 1.287 1.00 89.31 93 LYS A C 1
ATOM 777 O O . LYS A 1 93 ? -6.765 -6.893 1.313 1.00 89.31 93 LYS A O 1
ATOM 782 N N . ASP A 1 94 ? -5.638 -8.829 1.125 1.00 89.38 94 ASP A N 1
ATOM 783 C CA . ASP A 1 94 ? -6.823 -9.645 0.858 1.00 89.38 94 ASP A CA 1
ATOM 784 C C . ASP A 1 94 ? -7.775 -9.669 2.055 1.00 89.38 94 ASP A C 1
ATOM 786 O O . ASP A 1 94 ? -8.983 -9.573 1.866 1.00 89.38 94 ASP A O 1
ATOM 790 N N . GLU A 1 95 ? -7.233 -9.714 3.275 1.00 90.94 95 GLU A N 1
ATOM 791 C CA . GLU A 1 95 ? -8.002 -9.609 4.515 1.00 90.94 95 GLU A CA 1
ATOM 792 C C . GLU A 1 95 ? -8.719 -8.261 4.611 1.00 90.94 95 GLU A C 1
ATOM 794 O O . 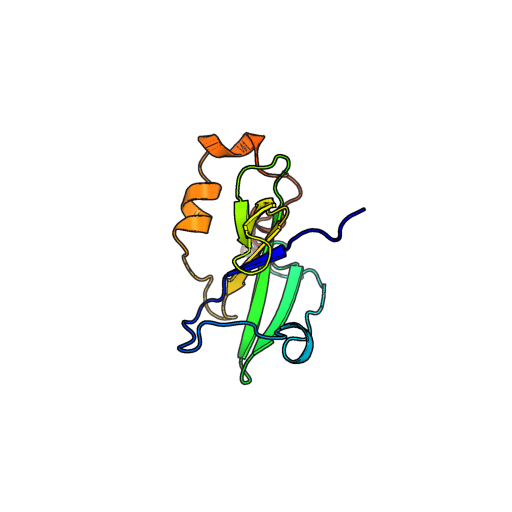GLU A 1 95 ? -9.933 -8.219 4.788 1.00 90.94 95 GLU A O 1
ATOM 799 N N . LEU A 1 96 ? -8.000 -7.150 4.419 1.00 90.81 96 LEU A N 1
ATOM 800 C CA . LEU A 1 96 ? -8.593 -5.815 4.518 1.00 90.81 96 LEU A CA 1
ATOM 801 C C . LEU A 1 96 ? -9.648 -5.565 3.441 1.00 90.81 96 LEU A C 1
ATOM 803 O O . LEU A 1 96 ? -10.613 -4.858 3.690 1.00 90.81 96 LEU A O 1
ATOM 807 N N . LEU A 1 97 ? -9.520 -6.162 2.259 1.00 90.44 97 LEU A N 1
ATOM 808 C CA . LEU A 1 97 ? -10.523 -6.020 1.204 1.00 90.44 97 LEU A CA 1
ATOM 809 C C . LEU A 1 97 ? -11.776 -6.888 1.419 1.00 90.44 97 LEU A C 1
ATOM 811 O O . LEU A 1 97 ? -12.694 -6.837 0.595 1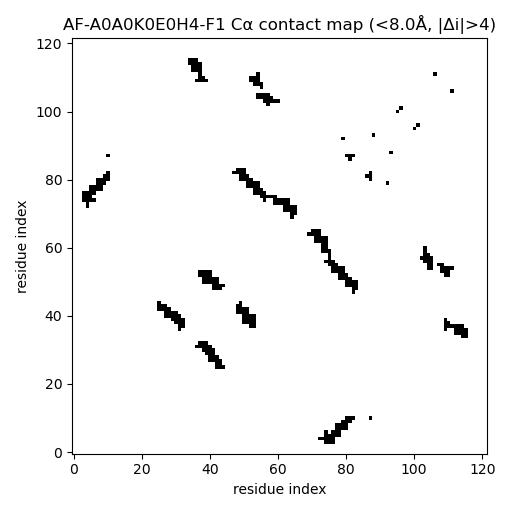.00 90.44 97 LEU A O 1
ATOM 815 N N . GLN A 1 98 ? -11.862 -7.659 2.508 1.00 91.88 98 GLN A N 1
ATOM 816 C CA . GLN A 1 98 ? -13.073 -8.410 2.828 1.00 91.88 98 GLN A CA 1
ATOM 817 C C . GLN A 1 98 ? -14.248 -7.486 3.199 1.00 91.88 98 GLN A C 1
ATOM 819 O O . GLN A 1 98 ? -14.056 -6.437 3.820 1.00 91.88 98 GLN A O 1
ATOM 824 N N . PRO A 1 99 ? -15.503 -7.894 2.915 1.00 90.69 99 PRO A N 1
ATOM 825 C CA . PRO A 1 99 ? -16.686 -7.067 3.170 1.00 90.69 99 PRO A CA 1
ATOM 826 C C . PRO A 1 99 ? -16.862 -6.610 4.623 1.00 90.69 99 PRO A C 1
ATOM 828 O O . PRO A 1 99 ? -17.475 -5.571 4.857 1.00 90.69 99 PRO A O 1
ATOM 831 N N . MET A 1 100 ? -16.341 -7.3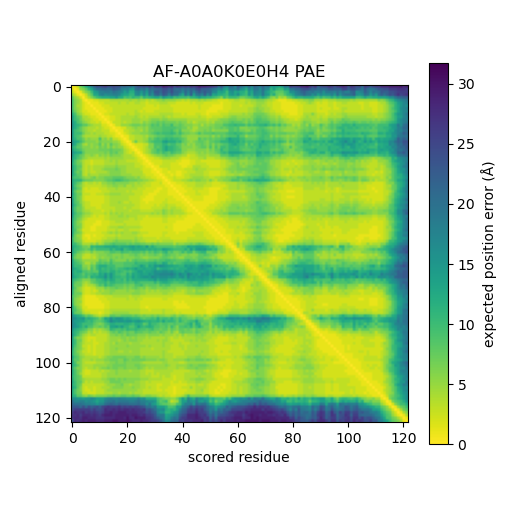65 5.595 1.00 92.62 100 MET A N 1
ATOM 832 C CA . MET A 1 100 ? -16.432 -7.017 7.017 1.00 92.62 100 MET A CA 1
ATOM 833 C C . MET A 1 100 ? -15.644 -5.753 7.387 1.00 92.62 100 MET A C 1
ATOM 835 O O . MET A 1 100 ? -15.980 -5.105 8.372 1.00 92.62 100 MET A O 1
ATOM 839 N N . TYR A 1 101 ? -14.643 -5.375 6.586 1.00 90.00 101 TYR A N 1
ATOM 840 C CA . TYR A 1 101 ? -13.818 -4.186 6.809 1.00 90.00 101 TYR A CA 1
ATOM 841 C C . TYR A 1 101 ? -14.248 -2.976 5.971 1.00 90.00 101 TYR A C 1
ATOM 843 O O . TYR A 1 101 ? -13.615 -1.926 6.043 1.00 90.00 101 TYR A O 1
ATOM 851 N N . LYS A 1 102 ? -15.333 -3.085 5.192 1.00 88.44 102 LYS A N 1
ATOM 852 C CA . LYS A 1 102 ? -15.766 -2.040 4.245 1.00 88.44 102 LYS A CA 1
ATOM 853 C C . LYS A 1 102 ? -15.958 -0.661 4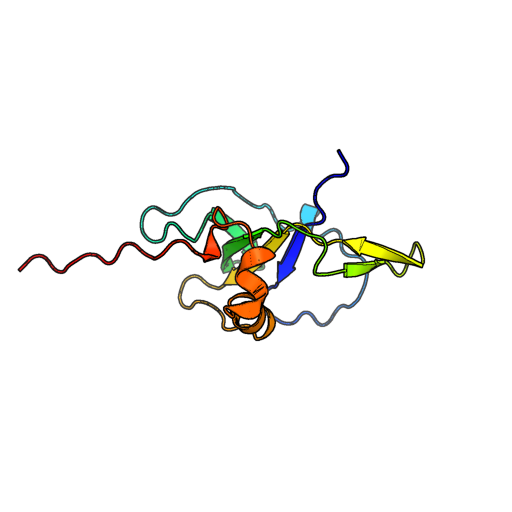.894 1.00 88.44 102 LYS A C 1
ATOM 855 O O . LYS A 1 102 ? -15.693 0.344 4.246 1.00 88.44 102 LYS A O 1
ATOM 860 N N . ASP A 1 103 ? -16.418 -0.630 6.147 1.00 89.88 103 ASP A N 1
ATOM 861 C CA . ASP A 1 103 ? -16.745 0.603 6.873 1.00 89.88 103 ASP A CA 1
ATOM 862 C C . ASP A 1 103 ? -15.481 1.271 7.453 1.00 89.88 103 ASP A C 1
ATOM 864 O O . ASP A 1 103 ? -15.478 2.466 7.742 1.00 89.88 103 ASP A O 1
ATOM 868 N N . TYR A 1 104 ? -14.380 0.515 7.531 1.00 90.12 104 TYR A N 1
ATOM 869 C CA . TYR A 1 104 ? -13.061 0.974 7.970 1.00 90.12 104 TYR A CA 1
ATOM 870 C C . TYR A 1 104 ? -12.180 1.462 6.811 1.00 90.12 104 TYR A C 1
ATOM 872 O O . TYR A 1 104 ? -11.087 1.980 7.045 1.00 90.12 104 TYR A O 1
ATOM 880 N N . ILE A 1 105 ? -12.621 1.276 5.562 1.00 91.44 105 ILE A N 1
ATOM 881 C CA . ILE A 1 105 ? -11.861 1.614 4.356 1.00 91.44 105 ILE A CA 1
ATOM 882 C C . ILE A 1 105 ? -12.513 2.789 3.638 1.00 91.44 105 ILE A C 1
ATOM 884 O O . ILE A 1 105 ? -13.692 2.766 3.284 1.00 91.44 105 ILE A O 1
ATOM 888 N N . ASP A 1 106 ? -11.705 3.802 3.335 1.00 91.81 106 ASP A N 1
ATOM 889 C CA . ASP A 1 106 ? -12.141 4.944 2.539 1.00 91.81 106 ASP A CA 1
ATOM 890 C C . ASP A 1 106 ? -12.428 4.484 1.104 1.00 91.81 106 ASP A C 1
ATOM 892 O O . ASP A 1 106 ? -11.555 3.939 0.423 1.00 91.81 106 ASP A O 1
ATOM 896 N N . GLN A 1 107 ? -13.636 4.756 0.613 1.00 89.12 107 GLN A N 1
ATOM 897 C CA . GLN A 1 107 ? -14.058 4.444 -0.757 1.00 89.12 107 GLN A CA 1
ATOM 898 C C . GLN A 1 107 ? -13.213 5.166 -1.823 1.00 89.12 107 GLN A C 1
ATOM 900 O O . GLN A 1 107 ? -13.146 4.733 -2.972 1.00 89.12 107 GLN A O 1
ATOM 905 N N . ASN A 1 108 ? -12.514 6.243 -1.451 1.00 90.00 108 ASN A N 1
ATOM 906 C CA . ASN A 1 108 ? -11.569 6.946 -2.321 1.00 90.00 108 ASN A CA 1
ATOM 907 C C . ASN A 1 108 ? -10.190 6.273 -2.398 1.00 90.00 108 ASN A C 1
ATOM 909 O O . ASN A 1 108 ? -9.315 6.747 -3.137 1.00 90.00 108 ASN A O 1
ATOM 913 N N . SER A 1 109 ? -9.979 5.184 -1.652 1.00 91.81 109 SER A N 1
ATOM 914 C CA . SER A 1 109 ? -8.765 4.377 -1.712 1.00 91.81 109 SER A CA 1
ATOM 915 C C . SER A 1 109 ? -8.479 3.955 -3.145 1.00 91.81 109 SER A C 1
ATOM 917 O O . SER A 1 109 ? -9.315 3.368 -3.832 1.00 91.81 109 SER A O 1
ATOM 919 N N . SER A 1 110 ? -7.265 4.235 -3.617 1.00 93.06 110 SER A N 1
ATOM 920 C CA . SER A 1 110 ? -6.902 3.919 -4.999 1.00 93.06 110 SER A CA 1
ATOM 921 C C . SER A 1 110 ? -6.956 2.422 -5.295 1.00 93.06 110 SER A C 1
ATOM 923 O O . SER A 1 110 ? -7.306 2.051 -6.406 1.00 93.06 110 SER A O 1
ATOM 925 N N . ILE A 1 111 ? -6.701 1.569 -4.301 1.00 90.75 111 ILE A N 1
ATOM 926 C CA . ILE A 1 111 ? -6.733 0.110 -4.449 1.00 90.75 111 ILE A CA 1
ATOM 927 C C . ILE A 1 111 ? -8.103 -0.434 -4.884 1.00 90.75 111 ILE A C 1
ATOM 929 O O . ILE A 1 111 ? -8.171 -1.516 -5.454 1.00 90.75 111 ILE A O 1
ATOM 933 N N . LEU A 1 112 ? -9.181 0.321 -4.646 1.00 90.88 112 LEU A N 1
ATOM 934 C CA . LEU A 1 112 ? -10.544 -0.042 -5.042 1.00 90.88 112 LEU A CA 1
ATOM 935 C C . LEU A 1 112 ? -10.862 0.350 -6.491 1.00 90.88 112 LEU A C 1
ATOM 937 O O . LEU A 1 112 ? -11.874 -0.071 -7.048 1.00 90.88 112 LEU A O 1
ATOM 941 N N . LYS A 1 113 ? -10.015 1.168 -7.125 1.00 88.19 113 LYS A N 1
ATOM 942 C CA . LYS A 1 113 ? -10.193 1.547 -8.528 1.00 88.19 113 LYS A CA 1
ATOM 943 C C . LYS A 1 113 ? -9.824 0.356 -9.399 1.00 88.19 113 LYS A C 1
ATOM 945 O O . LYS A 1 113 ? -8.798 -0.278 -9.196 1.00 88.19 113 LYS A O 1
ATOM 950 N N . SER A 1 114 ? -10.634 0.056 -10.401 1.00 76.50 114 SER A N 1
ATOM 951 C CA . SER A 1 114 ? -10.321 -1.032 -11.325 1.00 76.50 114 SER A CA 1
ATOM 952 C C . SER A 1 114 ? -9.465 -0.539 -12.486 1.00 76.50 114 SER A C 1
ATOM 954 O O . SER A 1 114 ? -9.611 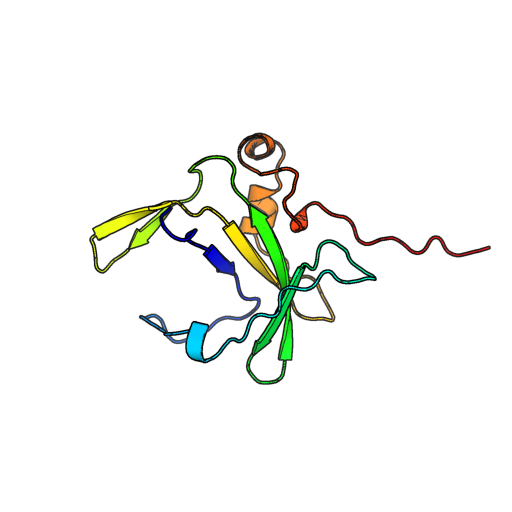0.595 -12.958 1.00 76.50 114 SER A O 1
ATOM 956 N N . LYS A 1 115 ? -8.609 -1.431 -12.994 1.00 68.06 115 LYS A N 1
ATOM 957 C CA . LYS A 1 115 ? -7.958 -1.263 -14.292 1.00 68.06 115 LYS A CA 1
ATOM 958 C C . LYS A 1 115 ? -9.041 -1.000 -15.334 1.00 68.06 115 LYS A C 1
ATOM 960 O O . LYS A 1 115 ? -10.042 -1.716 -15.384 1.00 68.06 115 LYS A O 1
ATOM 965 N N . LYS A 1 116 ? -8.868 0.033 -16.162 1.00 59.00 116 LYS A N 1
ATOM 966 C CA . LYS A 1 116 ? -9.775 0.236 -17.294 1.00 59.00 116 LYS A CA 1
ATOM 967 C C . LYS A 1 116 ? -9.518 -0.918 -18.252 1.00 59.00 116 LYS A C 1
ATOM 969 O O . LYS A 1 116 ? -8.507 -0.918 -18.952 1.00 59.00 116 LYS A O 1
ATOM 974 N N . ASN A 1 117 ? -10.389 -1.923 -18.245 1.00 47.25 117 ASN A N 1
ATOM 975 C CA . ASN A 1 117 ? -10.362 -2.940 -19.282 1.00 47.25 117 ASN A CA 1
ATOM 976 C C . ASN A 1 117 ? -10.548 -2.208 -20.610 1.00 47.25 117 ASN A C 1
ATOM 978 O O . ASN A 1 117 ? -11.563 -1.543 -20.820 1.00 47.25 117 ASN A O 1
ATOM 982 N N . LYS A 1 118 ? -9.547 -2.288 -21.492 1.00 44.03 118 LYS A N 1
ATOM 983 C CA . LYS A 1 118 ? -9.794 -2.050 -22.908 1.00 44.03 118 LYS A CA 1
ATOM 984 C C . LYS A 1 118 ? -10.793 -3.126 -23.314 1.00 44.03 118 LYS A C 1
ATOM 986 O O . LYS A 1 118 ? -10.428 -4.297 -23.371 1.00 44.03 118 LYS A O 1
ATOM 991 N N . VAL A 1 119 ? -12.050 -2.738 -23.499 1.00 42.31 119 VAL A N 1
ATOM 992 C CA . VAL A 1 119 ? -12.983 -3.528 -24.300 1.00 42.31 119 VAL A CA 1
ATOM 993 C C . VAL A 1 119 ? -12.256 -3.776 -25.628 1.00 42.31 119 VAL A C 1
ATOM 995 O O . VAL A 1 119 ? -11.742 -2.803 -26.188 1.00 42.31 119 VAL A O 1
ATOM 998 N N . PRO A 1 120 ? -12.081 -5.027 -26.085 1.00 42.12 120 PRO A N 1
ATOM 999 C CA . PRO A 1 120 ? -11.598 -5.260 -27.436 1.00 42.12 120 PRO A CA 1
ATOM 1000 C C . PRO A 1 120 ? -12.614 -4.609 -28.374 1.00 42.12 120 PRO A C 1
ATOM 1002 O O . PRO A 1 120 ? -13.799 -4.925 -28.294 1.00 42.12 120 PRO A O 1
ATOM 1005 N N . GLU A 1 121 ? -12.177 -3.645 -29.179 1.00 46.34 121 GLU A N 1
ATOM 1006 C CA . GLU A 1 121 ? -12.972 -3.182 -30.313 1.00 46.34 121 GLU A CA 1
ATOM 1007 C C . GLU A 1 121 ? -13.083 -4.374 -31.276 1.00 46.34 121 GLU A C 1
ATOM 1009 O O . GLU A 1 121 ? -12.063 -4.832 -31.799 1.00 46.34 121 GLU A O 1
ATOM 1014 N N . GLU A 1 122 ? -14.291 -4.932 -31.399 1.00 40.06 122 GLU A N 1
ATOM 1015 C CA . GLU A 1 122 ? -14.683 -5.798 -32.521 1.00 40.06 122 GLU A CA 1
ATOM 1016 C C . GLU A 1 122 ? -14.827 -4.978 -33.807 1.00 40.06 122 GLU A C 1
ATOM 1018 O O . GLU A 1 122 ? -15.334 -3.832 -33.729 1.00 40.06 122 GLU A O 1
#

Radius of gyration: 15.72 Å; Cα contacts (8 Å, |Δi|>4): 195; chains: 1; bounding box: 34×29×56 Å

Mean predicted aligned error: 7.23 Å

Secondary structure (DSSP, 8-state):
-PPP-EEEE-SS--S--S---HHHH-PPEE---SS-TT--EEEEETTEEEEEEEEEBSS---EEEETTTTEEEE--EEEEEEESSS----HHHHHHTSGGGGGGB-TT-GGGSPP-------

pLDDT: mean 82.84, std 13.3, range [36.31, 94.56]

InterPro domains:
  IPR013924 Ribonuclease H2, subunit C [PF08615] (7-75)

Organism: Strongyloides stercoralis (NCBI:txid6248)

Solvent-accessible surface area (backbone atoms only — not comparable to full-atom values): 7385 Å² total; per-residue (Å²): 130,82,77,74,43,67,44,79,46,66,80,65,89,72,93,78,86,73,94,70,72,55,72,85,69,42,65,72,45,82,48,68,39,91,63,33,54,16,30,39,31,38,35,52,57,98,91,39,61,32,40,22,24,38,43,34,41,70,47,84,79,46,69,46,76,39,82,88,78,74,41,78,42,58,39,40,31,40,34,47,32,15,48,87,92,48,83,60,86,48,72,70,58,61,57,56,69,34,79,91,38,51,87,40,40,39,87,84,21,29,61,75,42,64,59,64,74,76,71,79,84,126

Nearest PDB structures (foldseek):
  4oy2-assembly3_F  TM=4.885E-01  e=7.299E-01  Saccharomyces cerevisiae S288C
  7xn7-assembly1_u  TM=4.791E-01  e=1.408E+00  Komagataella phaffii
  7d59-assembly1_N  TM=3.744E-01  e=3.446E+00  Homo sapiens
  5fj9-assembly1_M  TM=3.276E-01  e=3.247E+00  Saccharomyces cerevisiae

Sequence (122 aa):
MTPPDVYHVFPFKVDYEGPCSWRDFLQIEEKVSKNDPSITKYTTFRGKILLGRSLKLTEELIFINNKESNTKMPVNEIIFWSYFDEESHHPLKDELLQPMYKDYIDQNSSILKSKKNKVPEE

Foldseek 3Di:
DPPAQEAEDELDDDPDDDDDPVVVVWDKDQDADPQQRQFGIWTDDPNFIKTWGKWAFPDQPDWDQDPVVRDTDGHGIYIQIDGPVDRRDDPVVVVCPDPVNVNGTDPPGSNVGGGPPPPPDD